Protein AF-A0A1M6Y5Q0-F1 (afdb_monomer_lite)

InterPro domains:
  IPR056086 Domain of unknown function DUF7669 [PF24706] (7-85)

Organism: NCBI:txid90970

Sequence (131 aa):
MTTKPYVWQMVKEAAEYASGTTYSQIKPHIFQKYGQVNENTINCTILSSCVNKQSRVNWPENQKPRSATSQYDFLYHIGRGQVELYDPQKHGVWEIQAHADGKLYVSKVGEAQQPVPPSGEDVGAPDCPQQ

pLDDT: mean 77.75, std 16.27, range [35.72, 90.56]

Radius of gyration: 14.99 Å; chains: 1; bounding box: 38×29×41 Å

Secondary structure (DSSP, 8-state):
--PPPPHHHHHHHHHHHSSSEEHHHHHHHHHHHH----HHHHHHHHHHHBTT-GGGGGSGGGSS-EES-STT--EEEEETTEEEE--HHHH--EEEEE-TTS-EEEEETTS--------S-----------

Structure (mmCIF, N/CA/C/O backbone):
data_AF-A0A1M6Y5Q0-F1
#
_entry.id   AF-A0A1M6Y5Q0-F1
#
loop_
_atom_site.group_PDB
_atom_site.id
_atom_site.type_symbol
_atom_site.label_atom_id
_atom_site.label_alt_id
_atom_site.label_comp_id
_atom_site.label_asym_id
_atom_site.label_entity_id
_atom_site.label_seq_id
_atom_site.pdbx_PDB_ins_code
_atom_site.Cartn_x
_atom_site.Cartn_y
_atom_site.Cartn_z
_atom_site.occupancy
_atom_site.B_iso_or_equiv
_atom_site.auth_seq_id
_atom_site.auth_comp_id
_atom_site.auth_asym_id
_atom_site.auth_atom_id
_atom_site.pdbx_PDB_model_num
ATOM 1 N N . MET A 1 1 ? -18.666 -15.735 18.937 1.00 37.72 1 MET A N 1
ATOM 2 C CA . MET A 1 1 ? -17.235 -15.530 19.237 1.00 37.72 1 MET A CA 1
ATOM 3 C C . MET A 1 1 ? -16.694 -14.584 18.184 1.00 37.72 1 MET A C 1
ATOM 5 O O . MET A 1 1 ? -16.605 -14.987 17.035 1.00 37.72 1 MET A O 1
ATOM 9 N N . THR A 1 2 ? -16.455 -13.318 18.518 1.00 52.12 2 THR A N 1
ATOM 10 C CA . THR A 1 2 ? -15.941 -12.347 17.543 1.00 52.12 2 THR A CA 1
ATOM 11 C C . THR A 1 2 ? -14.432 -12.536 17.469 1.00 52.12 2 THR A C 1
ATOM 13 O O . THR A 1 2 ? -13.686 -11.970 18.263 1.00 52.12 2 THR A O 1
ATOM 16 N N . THR A 1 3 ? -13.981 -13.433 16.596 1.00 72.94 3 THR A N 1
ATOM 17 C CA . THR A 1 3 ? -12.561 -13.584 16.273 1.00 72.94 3 THR A CA 1
ATOM 18 C C . THR A 1 3 ? -12.034 -12.226 15.822 1.00 72.94 3 THR A C 1
ATOM 20 O O . THR A 1 3 ? -12.603 -11.607 14.924 1.00 72.94 3 THR A O 1
ATOM 23 N N . LYS A 1 4 ? -10.982 -11.728 16.482 1.00 72.94 4 LYS A N 1
ATOM 24 C CA . LYS A 1 4 ? -10.351 -10.458 16.111 1.00 72.94 4 LYS A CA 1
ATOM 25 C C . LYS A 1 4 ? -9.840 -10.601 14.667 1.00 72.94 4 LYS A C 1
ATOM 27 O O . LYS A 1 4 ? -9.029 -11.499 14.435 1.00 72.94 4 LYS A O 1
ATOM 32 N N . PRO A 1 5 ? -10.325 -9.793 13.707 1.00 83.69 5 PRO A N 1
ATOM 33 C CA . PRO A 1 5 ? -9.892 -9.913 12.321 1.00 83.69 5 PRO A CA 1
ATOM 34 C C . PRO A 1 5 ? -8.406 -9.558 12.195 1.00 83.69 5 PRO A C 1
ATOM 36 O O . PRO A 1 5 ? -7.820 -8.934 13.083 1.00 83.69 5 PRO A O 1
ATOM 39 N N . TYR A 1 6 ? -7.775 -9.961 11.097 1.00 88.81 6 TYR A N 1
ATOM 40 C CA . TYR A 1 6 ? -6.381 -9.611 10.839 1.00 88.81 6 TYR A CA 1
ATOM 41 C C . TYR A 1 6 ? -6.229 -8.099 10.626 1.00 88.81 6 TYR A C 1
ATOM 43 O O . TYR A 1 6 ? -7.143 -7.433 10.142 1.00 88.81 6 TYR A O 1
ATOM 51 N N . VAL A 1 7 ? -5.048 -7.549 10.932 1.00 88.12 7 VAL A N 1
ATOM 52 C CA . VAL A 1 7 ? -4.795 -6.098 10.823 1.00 88.12 7 VAL A CA 1
ATOM 53 C C . VAL A 1 7 ? -5.067 -5.576 9.409 1.00 88.12 7 VAL A C 1
ATOM 55 O O . VAL A 1 7 ? -5.664 -4.515 9.262 1.00 88.12 7 VAL A O 1
ATOM 58 N N . TRP A 1 8 ? -4.732 -6.342 8.366 1.00 88.19 8 TRP A N 1
ATOM 59 C CA . TRP A 1 8 ? -5.031 -5.966 6.979 1.00 88.19 8 TRP A CA 1
ATOM 60 C C . TRP A 1 8 ? -6.532 -5.831 6.701 1.00 88.19 8 TRP A C 1
ATOM 62 O O . TRP A 1 8 ? -6.924 -4.938 5.959 1.00 88.19 8 TRP A O 1
ATOM 72 N N . GLN A 1 9 ? -7.381 -6.644 7.339 1.00 90.31 9 GLN A N 1
ATOM 73 C CA . GLN A 1 9 ? -8.837 -6.534 7.207 1.00 90.31 9 GLN A CA 1
ATOM 74 C C . GLN A 1 9 ? -9.347 -5.270 7.894 1.00 90.31 9 GLN A C 1
ATOM 76 O O . GLN A 1 9 ? -10.182 -4.568 7.336 1.00 90.31 9 GLN A O 1
ATOM 81 N N . MET A 1 10 ? -8.805 -4.950 9.075 1.00 90.19 10 MET A N 1
ATOM 82 C CA . MET A 1 10 ? -9.145 -3.718 9.794 1.00 90.19 10 MET A CA 1
ATOM 83 C C . MET A 1 10 ? -8.768 -2.476 8.978 1.00 90.19 10 MET A C 1
ATOM 85 O O . MET A 1 10 ? -9.545 -1.530 8.897 1.00 90.19 10 MET A O 1
ATOM 89 N N . VAL A 1 11 ? -7.582 -2.488 8.359 1.00 89.12 11 VAL A N 1
ATOM 90 C CA . VAL A 1 11 ? -7.099 -1.396 7.501 1.00 89.12 11 VAL A CA 1
ATOM 91 C C . VAL A 1 11 ? -7.940 -1.278 6.235 1.00 89.12 11 VAL A C 1
ATOM 93 O O . VAL A 1 11 ? -8.317 -0.167 5.872 1.00 89.12 11 VAL A O 1
ATOM 96 N N . LYS A 1 12 ? -8.260 -2.402 5.585 1.00 89.31 12 LYS A N 1
ATOM 97 C CA . LYS A 1 12 ? -9.116 -2.426 4.397 1.00 89.31 12 LYS A CA 1
ATOM 98 C C . LYS A 1 12 ? -10.482 -1.820 4.690 1.00 89.31 12 LYS A C 1
ATOM 100 O O . LYS A 1 12 ? -10.898 -0.908 3.99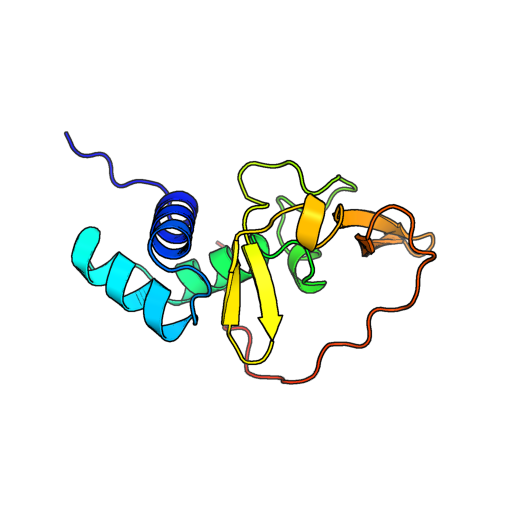2 1.00 89.31 12 LYS A O 1
ATOM 105 N N . GLU A 1 13 ? -11.128 -2.268 5.758 1.00 89.12 13 GLU A N 1
ATOM 106 C CA . GLU A 1 13 ? -12.442 -1.765 6.146 1.00 89.12 13 GLU A CA 1
ATOM 107 C C . GLU A 1 13 ? -12.410 -0.263 6.477 1.00 89.12 13 GLU A C 1
ATOM 109 O O . GLU A 1 13 ? -13.267 0.495 6.028 1.00 89.12 13 GLU A O 1
ATOM 114 N N . ALA A 1 14 ? -11.392 0.192 7.214 1.00 88.38 14 ALA A N 1
ATOM 115 C CA . ALA A 1 14 ? -11.228 1.609 7.530 1.00 88.38 14 ALA A CA 1
ATOM 116 C C . ALA A 1 14 ? -11.020 2.468 6.269 1.00 88.38 14 ALA A C 1
ATOM 118 O O . ALA A 1 14 ? -11.555 3.572 6.184 1.00 88.38 14 ALA A O 1
ATOM 119 N N . ALA A 1 15 ? -10.269 1.960 5.288 1.00 86.38 15 ALA A N 1
ATOM 120 C CA . ALA A 1 15 ? -10.058 2.626 4.004 1.00 86.38 15 ALA A CA 1
ATOM 121 C C . ALA A 1 15 ? -11.306 2.593 3.104 1.00 86.38 15 ALA A C 1
ATOM 123 O O . ALA A 1 15 ? -11.524 3.519 2.330 1.00 86.38 15 ALA A O 1
ATOM 124 N N . GLU A 1 16 ? -12.138 1.553 3.208 1.00 86.62 16 GLU A N 1
ATOM 125 C CA . GLU A 1 16 ? -13.430 1.470 2.518 1.00 86.62 16 GLU A CA 1
ATOM 126 C C . GLU A 1 16 ? -14.454 2.449 3.096 1.00 86.62 16 GLU A C 1
ATOM 128 O O . GLU A 1 16 ? -15.240 3.039 2.356 1.00 86.62 16 GLU A O 1
ATOM 133 N N . TYR A 1 17 ? -14.417 2.665 4.412 1.00 82.75 17 TYR A N 1
ATOM 134 C CA . TYR A 1 17 ? -15.311 3.595 5.096 1.00 82.75 17 TYR A CA 1
ATOM 135 C C . TYR A 1 17 ? -15.004 5.070 4.785 1.00 82.75 17 TYR A C 1
ATOM 137 O O . TYR A 1 17 ? -15.907 5.908 4.802 1.00 82.75 17 TYR A O 1
ATOM 145 N N . ALA A 1 18 ? -13.746 5.404 4.491 1.00 70.75 18 ALA A N 1
ATOM 146 C CA . ALA A 1 18 ? -13.317 6.764 4.187 1.00 70.75 18 ALA A CA 1
ATOM 147 C C . ALA A 1 18 ? -12.684 6.842 2.784 1.00 70.75 18 ALA A C 1
ATOM 149 O O . ALA A 1 18 ? -11.527 6.493 2.557 1.00 70.75 18 ALA A O 1
ATOM 150 N N . SER A 1 19 ? -13.438 7.350 1.809 1.00 61.78 19 SER A N 1
ATOM 151 C CA . SER A 1 19 ? -12.924 7.600 0.458 1.00 61.78 19 SER A CA 1
ATOM 152 C C . SER A 1 19 ? -11.794 8.644 0.495 1.00 61.78 19 SER A C 1
ATOM 154 O O . SER A 1 19 ? -12.064 9.837 0.626 1.00 61.78 19 SER A O 1
ATOM 156 N N . GLY A 1 20 ? -10.536 8.200 0.398 1.00 63.50 20 GLY A N 1
ATOM 157 C CA . GLY A 1 20 ? -9.350 9.052 0.546 1.00 63.50 20 GLY A CA 1
ATOM 158 C C . GLY A 1 20 ? -9.012 9.288 2.017 1.00 63.50 20 GLY A C 1
ATOM 159 O O . GLY A 1 20 ? -9.401 10.292 2.609 1.00 63.50 20 GLY A O 1
ATOM 160 N N . THR A 1 21 ? -8.290 8.341 2.615 1.00 69.38 21 THR A N 1
ATOM 161 C CA . THR A 1 21 ? -8.000 8.339 4.048 1.00 69.38 21 THR A CA 1
ATOM 162 C C . THR A 1 21 ? -6.546 8.709 4.327 1.00 69.38 21 THR A C 1
ATOM 164 O O . THR A 1 21 ? -5.607 8.182 3.729 1.00 69.38 21 THR A O 1
ATOM 167 N N . THR A 1 22 ? -6.331 9.584 5.302 1.00 77.44 22 THR A N 1
ATOM 168 C CA . THR A 1 22 ? -4.997 9.838 5.863 1.00 77.44 22 THR A CA 1
ATOM 169 C C . THR A 1 22 ? -4.662 8.776 6.911 1.00 77.44 22 THR A C 1
ATOM 171 O O . THR A 1 22 ? -5.548 8.270 7.596 1.00 77.44 22 THR A O 1
ATOM 174 N N . TYR A 1 23 ? -3.384 8.473 7.139 1.00 78.38 23 TYR A N 1
ATOM 175 C CA . TYR A 1 23 ? -2.972 7.531 8.198 1.00 78.38 23 TYR A CA 1
ATOM 176 C C . TYR A 1 23 ? -3.588 7.903 9.563 1.00 78.38 23 TYR A C 1
ATOM 178 O O . TYR A 1 23 ? -4.008 7.040 10.334 1.00 78.38 23 TYR A O 1
ATOM 186 N N . SER A 1 24 ? -3.720 9.208 9.815 1.00 76.12 24 SER A N 1
ATOM 187 C CA . SER A 1 24 ? -4.338 9.800 11.004 1.00 76.12 24 SER A CA 1
ATOM 188 C C . SER A 1 24 ? -5.845 9.548 11.147 1.00 76.12 24 SER A C 1
ATOM 190 O O . SER A 1 24 ? -6.377 9.765 12.227 1.00 76.12 24 SER A O 1
ATOM 192 N N . GLN A 1 25 ? -6.536 9.097 10.097 1.00 83.38 25 GLN A N 1
ATOM 193 C CA . GLN A 1 25 ? -7.959 8.732 10.117 1.00 83.38 25 GLN A CA 1
ATOM 194 C C . GLN A 1 25 ? -8.164 7.210 10.209 1.00 83.38 25 GLN A C 1
ATOM 196 O O . GLN A 1 25 ? -9.077 6.765 10.903 1.00 83.38 25 GLN A O 1
ATOM 201 N N . ILE A 1 26 ? -7.283 6.406 9.595 1.00 84.31 26 ILE A N 1
ATOM 202 C CA . ILE A 1 26 ? -7.341 4.932 9.674 1.00 84.31 26 ILE A CA 1
ATOM 203 C C . ILE A 1 26 ? -7.168 4.464 11.124 1.00 84.31 26 ILE A C 1
ATOM 205 O O . ILE A 1 26 ? -7.971 3.687 11.639 1.00 84.31 26 ILE A O 1
ATOM 209 N N . LYS A 1 27 ? -6.128 4.960 11.805 1.00 85.38 27 LYS A N 1
ATOM 210 C CA . LYS A 1 27 ? -5.787 4.562 13.180 1.00 85.38 27 LYS A CA 1
ATOM 211 C C . LYS A 1 27 ? -6.943 4.736 14.181 1.00 85.38 27 LYS A C 1
ATOM 213 O O . LYS A 1 27 ? -7.301 3.744 14.817 1.00 85.38 27 LYS A O 1
ATOM 218 N N . PRO A 1 28 ? -7.558 5.929 14.335 1.00 87.00 28 PRO A N 1
ATOM 219 C CA . PRO A 1 28 ? -8.645 6.108 15.294 1.00 87.00 28 PRO A CA 1
ATOM 220 C C . PRO A 1 28 ? -9.875 5.266 14.947 1.00 87.00 28 PRO A C 1
ATOM 222 O O . PRO A 1 28 ? -10.513 4.751 15.861 1.00 87.00 28 PRO A O 1
ATOM 225 N N . HIS A 1 29 ? -10.177 5.054 13.659 1.00 87.25 29 HIS A N 1
ATOM 226 C CA . HIS A 1 29 ? -11.289 4.193 13.250 1.00 87.25 29 HIS A CA 1
ATOM 227 C C . HIS A 1 29 ? -11.079 2.741 13.707 1.00 87.25 29 HIS A C 1
ATOM 229 O O . HIS A 1 29 ? -11.966 2.133 14.311 1.00 87.25 29 HIS A O 1
ATOM 235 N N . ILE A 1 30 ? -9.868 2.208 13.504 1.00 87.25 30 ILE A N 1
ATOM 236 C CA . ILE A 1 30 ? -9.494 0.873 13.984 1.00 87.25 30 ILE A CA 1
ATOM 237 C C . ILE A 1 30 ? -9.556 0.816 15.513 1.00 87.25 30 ILE A C 1
ATOM 239 O O . ILE A 1 30 ? -10.096 -0.142 16.061 1.00 87.25 30 ILE A O 1
ATOM 243 N N . PHE A 1 31 ? -9.057 1.838 16.212 1.00 88.38 31 PHE A N 1
ATOM 244 C CA . PHE A 1 31 ? -9.040 1.856 17.678 1.00 88.38 31 PHE A CA 1
ATOM 245 C C . PHE A 1 31 ? -10.433 1.919 18.292 1.00 88.38 31 PHE A C 1
ATOM 247 O O . PHE A 1 31 ? -10.701 1.230 19.274 1.00 88.38 31 PHE A O 1
ATOM 254 N N . GLN A 1 32 ? -11.333 2.691 17.688 1.00 87.44 32 GLN A N 1
ATOM 255 C CA . GLN A 1 32 ? -12.714 2.800 18.135 1.00 87.44 32 GLN A CA 1
ATOM 256 C C . GLN A 1 32 ? -13.483 1.485 17.946 1.00 87.44 32 GLN A C 1
ATOM 258 O O . GLN A 1 32 ? -14.311 1.139 18.787 1.00 87.44 32 GLN A O 1
ATOM 263 N N . LYS A 1 33 ? -13.213 0.745 16.863 1.00 87.62 33 LYS A N 1
ATOM 264 C CA . LYS A 1 33 ? -13.952 -0.480 16.524 1.00 87.62 33 LYS A CA 1
ATOM 265 C C . LYS A 1 33 ? -13.354 -1.756 17.125 1.00 87.62 33 LYS A C 1
ATOM 267 O O . LYS A 1 33 ? -14.092 -2.627 17.579 1.00 87.62 33 LYS A O 1
ATOM 272 N N . TYR A 1 34 ? -12.028 -1.876 17.121 1.00 85.50 34 TYR A N 1
ATOM 273 C CA . TYR A 1 34 ? -11.291 -3.101 17.460 1.00 85.50 34 TYR A CA 1
ATOM 274 C C . TYR A 1 34 ? -10.432 -2.981 18.729 1.00 85.50 34 TYR A C 1
ATOM 276 O O . TYR A 1 34 ? -9.804 -3.963 19.144 1.00 85.50 34 TYR A O 1
ATOM 284 N N . GLY A 1 35 ? -10.405 -1.800 19.354 1.00 85.69 35 GLY A N 1
ATOM 285 C CA . GLY A 1 35 ? -9.581 -1.495 20.521 1.00 85.69 35 GLY A CA 1
ATOM 286 C C . GLY A 1 35 ? -8.125 -1.191 20.163 1.00 85.69 35 GLY A C 1
ATOM 287 O O . GLY A 1 35 ? -7.772 -0.987 19.003 1.00 85.69 35 GLY A O 1
ATOM 288 N N . GLN A 1 36 ? -7.252 -1.171 21.171 1.00 83.00 36 GLN A N 1
ATOM 289 C CA . GLN A 1 36 ? -5.841 -0.846 20.973 1.00 83.00 36 GLN A CA 1
ATOM 290 C C . GLN A 1 36 ? -5.156 -1.907 20.089 1.00 83.00 36 GLN A C 1
ATOM 292 O O . GLN A 1 36 ? -5.093 -3.096 20.418 1.00 83.00 36 GLN A O 1
ATOM 297 N N . VAL A 1 37 ? -4.665 -1.469 18.931 1.00 85.81 37 VAL A N 1
ATOM 298 C CA . VAL A 1 37 ? -3.848 -2.249 17.993 1.00 85.81 37 VAL A CA 1
ATOM 299 C C . VAL A 1 37 ? -2.503 -1.539 17.872 1.00 85.81 37 VAL A C 1
ATOM 301 O O . VAL A 1 37 ? -2.421 -0.325 18.032 1.00 85.81 37 VAL A O 1
ATOM 304 N N . ASN A 1 38 ? -1.425 -2.277 17.625 1.00 87.56 38 ASN A N 1
ATOM 305 C CA . ASN A 1 38 ? -0.109 -1.667 17.494 1.00 87.56 38 ASN A CA 1
ATOM 306 C C . ASN A 1 38 ? -0.063 -0.753 16.253 1.00 87.56 38 ASN A C 1
ATOM 308 O O . ASN A 1 38 ? -0.273 -1.203 15.124 1.00 87.56 38 ASN A O 1
ATOM 312 N N . GLU A 1 39 ? 0.220 0.533 16.470 1.00 87.31 39 GLU A N 1
ATOM 313 C CA . GLU A 1 39 ? 0.291 1.539 15.408 1.00 87.31 39 GLU A CA 1
ATOM 314 C C . GLU A 1 39 ? 1.351 1.219 14.357 1.00 87.31 39 GLU A C 1
ATOM 316 O O . GLU A 1 39 ? 1.108 1.430 13.169 1.00 87.31 39 GLU A O 1
ATOM 321 N N . ASN A 1 40 ? 2.499 0.671 14.767 1.00 86.75 40 ASN A N 1
ATO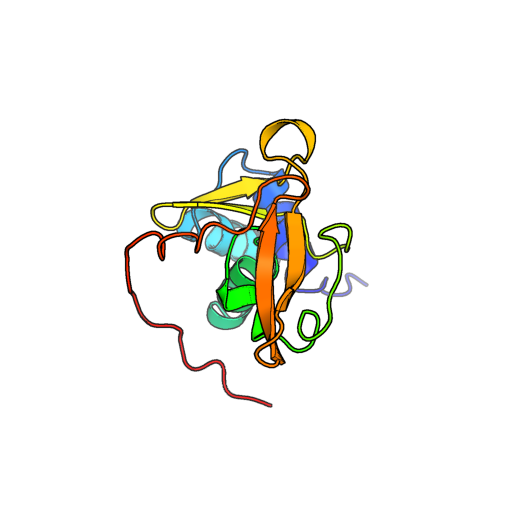M 322 C CA . ASN A 1 40 ? 3.534 0.256 13.826 1.00 86.75 40 ASN A CA 1
ATOM 323 C C . ASN A 1 40 ? 3.024 -0.871 12.939 1.00 86.75 40 ASN A C 1
ATOM 325 O O . ASN A 1 40 ? 3.266 -0.844 11.740 1.00 86.75 40 ASN A O 1
ATOM 329 N N . THR A 1 41 ? 2.252 -1.814 13.481 1.00 88.25 41 THR A N 1
ATOM 330 C CA . THR A 1 41 ? 1.651 -2.883 12.676 1.00 88.25 41 THR A CA 1
ATOM 331 C C . THR A 1 41 ? 0.651 -2.328 11.665 1.00 88.25 41 THR A C 1
ATOM 333 O O . THR A 1 41 ? 0.659 -2.758 10.513 1.00 88.25 41 THR A O 1
ATOM 336 N N . ILE A 1 42 ? -0.164 -1.340 12.049 1.00 87.81 42 ILE A N 1
ATOM 337 C CA . ILE A 1 42 ? -1.080 -0.652 11.125 1.00 87.81 42 ILE A CA 1
ATOM 338 C C . ILE A 1 42 ? -0.286 0.049 10.016 1.00 87.81 42 ILE A C 1
ATOM 340 O O . ILE A 1 42 ? -0.575 -0.157 8.841 1.00 87.81 42 ILE A O 1
ATOM 344 N N . ASN A 1 43 ? 0.750 0.814 10.364 1.00 87.81 43 ASN A N 1
ATOM 345 C CA . ASN A 1 43 ? 1.586 1.517 9.389 1.00 87.81 43 ASN A CA 1
ATOM 346 C C . ASN A 1 43 ? 2.322 0.545 8.450 1.00 87.81 43 ASN A C 1
ATOM 348 O O . ASN A 1 43 ? 2.279 0.729 7.235 1.00 87.81 43 ASN A O 1
ATOM 352 N N . CYS A 1 44 ? 2.959 -0.500 8.997 1.00 86.62 44 CYS A N 1
ATOM 353 C CA . CYS A 1 44 ? 3.645 -1.554 8.242 1.00 86.62 44 CYS A CA 1
ATOM 354 C C . CYS A 1 44 ? 2.639 -2.214 7.255 1.00 86.62 44 CYS A C 1
ATOM 356 O O . CYS A 1 44 ? 2.953 -2.369 6.075 1.00 86.62 44 CYS A O 1
ATOM 358 N N . THR A 1 45 ? 1.391 -2.463 7.684 1.00 88.69 45 THR A N 1
ATOM 359 C CA . THR A 1 45 ? 0.304 -3.012 6.841 1.00 88.69 45 THR A CA 1
ATOM 360 C C . THR A 1 45 ? -0.168 -2.046 5.751 1.00 88.69 45 THR A C 1
ATOM 362 O O . THR A 1 45 ? -0.361 -2.455 4.609 1.00 88.69 45 THR A O 1
ATOM 365 N N . ILE A 1 46 ? -0.356 -0.761 6.064 1.00 87.69 46 ILE A N 1
ATOM 366 C CA . ILE A 1 46 ? -0.737 0.251 5.066 1.00 87.69 46 ILE A CA 1
ATOM 367 C C . ILE A 1 46 ? 0.335 0.320 3.976 1.00 87.69 46 ILE A C 1
ATOM 369 O O . ILE A 1 46 ? 0.024 0.245 2.790 1.00 87.69 46 ILE A O 1
ATOM 373 N N . LEU A 1 47 ? 1.607 0.403 4.378 1.00 86.31 47 LEU A N 1
ATOM 374 C CA . LEU A 1 47 ? 2.738 0.492 3.457 1.00 86.31 47 LEU A CA 1
ATOM 375 C C . LEU A 1 47 ? 2.902 -0.764 2.593 1.00 86.31 47 LEU A C 1
ATOM 377 O O . LEU A 1 47 ? 3.212 -0.633 1.411 1.00 86.31 47 LEU A O 1
ATOM 381 N N . SER A 1 48 ? 2.700 -1.965 3.149 1.00 85.75 48 SER A N 1
ATOM 382 C CA . SER A 1 48 ? 2.764 -3.217 2.380 1.00 85.75 48 SER A CA 1
ATOM 383 C C . SER A 1 48 ? 1.610 -3.352 1.381 1.00 85.75 48 SER A C 1
ATOM 385 O O . SER A 1 48 ? 1.807 -3.906 0.292 1.00 85.75 48 SER A O 1
ATOM 387 N N . SER A 1 49 ? 0.447 -2.797 1.735 1.00 88.75 49 SER A N 1
ATOM 388 C CA . SER A 1 49 ? -0.785 -2.839 0.942 1.00 88.75 49 SER A CA 1
ATOM 389 C C . SER A 1 49 ? -0.857 -1.763 -0.152 1.00 88.75 49 SER A C 1
ATOM 391 O O . SER A 1 49 ? -1.701 -1.835 -1.044 1.00 88.75 49 SER A O 1
ATOM 393 N N . CYS A 1 50 ? 0.033 -0.761 -0.107 1.00 89.94 50 CYS A N 1
ATOM 394 C CA . CYS A 1 50 ? 0.153 0.265 -1.142 1.00 89.94 50 CYS A CA 1
ATOM 395 C C . CYS A 1 50 ? 0.824 -0.293 -2.400 1.00 89.94 50 CYS A C 1
ATOM 397 O O . CYS A 1 50 ? 2.022 -0.591 -2.399 1.00 89.94 50 CYS A O 1
ATOM 399 N N . VAL A 1 51 ? 0.081 -0.369 -3.502 1.00 90.44 51 VAL A N 1
ATOM 400 C CA . VAL A 1 51 ? 0.564 -1.007 -4.736 1.00 90.44 51 VAL A CA 1
ATOM 401 C C . VAL A 1 51 ? 1.688 -0.241 -5.432 1.00 90.44 51 VAL A C 1
ATOM 403 O O . VAL A 1 51 ? 2.504 -0.862 -6.104 1.00 90.44 51 VAL A O 1
ATOM 406 N N . ASN A 1 52 ? 1.764 1.078 -5.237 1.00 89.31 52 ASN A N 1
ATOM 407 C CA . ASN A 1 52 ? 2.709 1.984 -5.897 1.00 89.31 52 ASN A CA 1
ATOM 408 C C . ASN A 1 52 ? 3.946 2.336 -5.052 1.00 89.31 52 ASN A C 1
ATOM 410 O O . ASN A 1 52 ? 4.768 3.153 -5.467 1.00 89.31 52 ASN A O 1
ATOM 414 N N . LYS A 1 53 ? 4.098 1.764 -3.851 1.00 86.38 53 LYS A N 1
ATOM 415 C CA . LYS A 1 53 ? 5.250 2.047 -2.981 1.00 86.38 53 LYS A CA 1
ATOM 416 C C . LYS A 1 53 ? 6.363 1.042 -3.224 1.00 86.38 53 LYS A C 1
ATOM 418 O O . LYS A 1 53 ? 6.197 -0.138 -2.941 1.00 86.38 53 LYS A O 1
ATOM 423 N N . GLN A 1 54 ? 7.538 1.527 -3.624 1.00 84.81 54 GLN A N 1
ATOM 424 C CA . GLN A 1 54 ? 8.724 0.686 -3.816 1.00 84.81 54 GLN A CA 1
ATOM 425 C C . GLN A 1 54 ? 9.107 -0.099 -2.553 1.00 84.81 54 GLN A C 1
ATOM 427 O O . GLN A 1 54 ? 9.497 -1.256 -2.648 1.00 84.81 54 GLN A O 1
ATOM 432 N N . SER A 1 55 ? 8.932 0.483 -1.360 1.00 83.19 55 SER A N 1
ATOM 433 C CA . SER A 1 55 ? 9.236 -0.178 -0.081 1.00 83.19 55 SER A CA 1
ATOM 434 C C . SER A 1 55 ? 8.456 -1.474 0.145 1.00 83.19 55 SER A C 1
ATOM 436 O O . SER A 1 55 ? 8.854 -2.279 0.986 1.00 83.19 55 SER A O 1
ATOM 438 N N . ARG A 1 56 ? 7.372 -1.718 -0.606 1.00 84.19 56 ARG A N 1
ATOM 439 C CA . ARG A 1 56 ? 6.574 -2.930 -0.456 1.00 84.19 56 ARG A CA 1
ATOM 440 C C . ARG A 1 56 ? 7.364 -4.204 -0.750 1.00 84.19 56 ARG A C 1
ATOM 442 O O . ARG A 1 56 ? 7.023 -5.237 -0.189 1.00 84.19 56 ARG A O 1
ATOM 449 N N . VAL A 1 57 ? 8.408 -4.136 -1.584 1.00 85.38 57 VAL A N 1
ATOM 450 C CA . VAL A 1 57 ? 9.245 -5.295 -1.953 1.00 85.38 57 VAL A CA 1
ATOM 451 C C . VAL A 1 57 ? 10.100 -5.808 -0.793 1.00 85.38 57 VAL A C 1
ATOM 453 O O . VAL A 1 57 ? 10.591 -6.930 -0.847 1.00 85.38 57 VAL A O 1
ATOM 456 N N . ASN A 1 58 ? 10.250 -5.015 0.273 1.00 82.62 58 ASN A N 1
ATOM 457 C CA . ASN A 1 58 ? 10.982 -5.423 1.471 1.00 82.62 58 ASN A CA 1
ATOM 458 C C . ASN A 1 58 ? 10.189 -6.434 2.314 1.00 82.62 58 ASN A C 1
ATOM 460 O O . ASN A 1 58 ? 10.778 -7.154 3.117 1.00 82.62 58 ASN A O 1
ATOM 464 N N . TRP A 1 59 ? 8.868 -6.518 2.128 1.00 81.25 59 TRP A N 1
ATOM 465 C CA . TRP A 1 59 ? 8.019 -7.453 2.863 1.00 81.25 59 TRP A CA 1
ATOM 466 C C . TRP A 1 59 ? 8.103 -8.860 2.271 1.00 81.25 59 TRP A C 1
ATOM 468 O O . TRP A 1 59 ? 8.027 -8.998 1.049 1.00 81.25 59 TRP A O 1
ATOM 478 N N . PRO A 1 60 ? 8.169 -9.916 3.101 1.00 79.00 60 PRO A N 1
ATOM 479 C CA . PRO A 1 60 ? 8.344 -11.293 2.632 1.00 79.00 60 PRO A CA 1
ATOM 480 C C . PRO A 1 60 ? 7.248 -11.748 1.652 1.00 79.00 60 PRO A C 1
ATOM 482 O O . PRO A 1 60 ? 7.527 -12.486 0.711 1.00 79.00 60 PRO A O 1
ATOM 485 N N . GLU A 1 61 ? 6.018 -11.248 1.803 1.00 74.00 61 GLU A N 1
ATOM 486 C CA . GLU A 1 61 ? 4.886 -11.526 0.901 1.00 74.00 61 GLU A CA 1
ATOM 487 C C . GLU A 1 61 ? 5.077 -10.967 -0.524 1.00 74.00 61 GLU A C 1
ATOM 489 O O . GLU A 1 61 ? 4.438 -11.417 -1.476 1.00 74.00 61 GLU A O 1
ATOM 494 N N . ASN A 1 62 ? 5.968 -9.987 -0.681 1.00 78.19 62 ASN A N 1
ATOM 495 C CA . ASN A 1 62 ? 6.218 -9.237 -1.911 1.00 78.19 62 ASN A CA 1
ATOM 496 C C . ASN A 1 62 ? 7.628 -9.468 -2.469 1.00 78.19 62 ASN A C 1
ATOM 498 O O . ASN A 1 62 ? 7.992 -8.861 -3.473 1.00 78.19 62 ASN A O 1
ATOM 502 N N . GLN A 1 63 ? 8.413 -10.364 -1.864 1.00 80.25 63 GLN A N 1
ATOM 503 C CA . GLN A 1 63 ? 9.761 -10.723 -2.319 1.00 80.25 63 GLN A CA 1
ATOM 504 C C . GLN A 1 63 ? 9.754 -11.668 -3.536 1.00 80.25 63 GLN A C 1
ATOM 506 O O . GLN A 1 63 ? 10.665 -12.470 -3.735 1.00 80.25 63 GLN A O 1
ATOM 511 N N . LYS A 1 64 ? 8.706 -11.603 -4.361 1.00 83.19 64 LYS A N 1
ATOM 512 C CA . LYS A 1 64 ? 8.567 -12.378 -5.595 1.00 83.19 64 LYS A CA 1
ATOM 513 C C . LYS A 1 64 ? 7.915 -11.511 -6.668 1.00 83.19 64 LYS A C 1
ATOM 515 O O . LYS A 1 64 ? 7.011 -10.742 -6.333 1.00 83.19 64 LYS A O 1
ATOM 520 N N . PRO A 1 65 ? 8.316 -11.655 -7.942 1.00 84.56 65 PRO A N 1
ATOM 521 C CA . PRO A 1 65 ? 7.623 -11.000 -9.038 1.00 84.56 65 PRO A CA 1
ATOM 522 C C . PRO A 1 65 ? 6.152 -11.414 -9.064 1.00 84.56 65 PRO A C 1
ATOM 524 O O . PRO A 1 65 ? 5.845 -12.608 -9.075 1.00 84.56 65 PRO A O 1
ATOM 527 N N . ARG A 1 66 ? 5.248 -10.436 -9.016 1.00 86.94 66 ARG A N 1
ATOM 528 C CA . ARG A 1 66 ? 3.799 -10.667 -9.005 1.00 86.94 66 ARG A CA 1
ATOM 529 C C . ARG A 1 66 ? 3.033 -9.413 -9.402 1.00 86.94 66 ARG A C 1
ATOM 531 O O . ARG A 1 66 ? 3.425 -8.302 -9.045 1.00 86.94 66 ARG A O 1
ATOM 538 N N . SER A 1 67 ? 1.887 -9.594 -10.045 1.00 85.31 67 SER A N 1
ATOM 539 C CA . SER A 1 67 ? 0.926 -8.512 -10.266 1.00 85.31 67 SER A CA 1
ATOM 540 C C . SER A 1 67 ? 0.208 -8.139 -8.961 1.00 85.31 67 SER A C 1
ATOM 542 O O . SER A 1 67 ? 0.089 -8.956 -8.040 1.00 85.31 67 SER A O 1
ATOM 544 N N . ALA A 1 68 ? -0.254 -6.892 -8.864 1.00 84.12 68 ALA A N 1
ATOM 545 C CA . ALA A 1 68 ? -0.960 -6.351 -7.705 1.00 84.12 68 ALA A CA 1
ATOM 546 C C . ALA A 1 68 ? -2.443 -6.780 -7.683 1.00 84.12 68 ALA A C 1
ATOM 548 O O . ALA A 1 68 ? -3.346 -5.954 -7.775 1.00 84.12 68 ALA A O 1
ATOM 549 N N . THR A 1 69 ? -2.691 -8.090 -7.623 1.00 81.12 69 THR A N 1
ATOM 550 C CA . THR A 1 69 ? -4.033 -8.707 -7.610 1.00 81.12 69 THR A CA 1
ATOM 551 C C . THR A 1 69 ? -4.333 -9.479 -6.321 1.00 81.12 69 THR A C 1
ATOM 553 O O . THR A 1 69 ? -5.350 -10.161 -6.216 1.00 81.12 69 THR A O 1
ATOM 556 N N . SER A 1 70 ? -3.438 -9.408 -5.338 1.00 84.31 70 SER A N 1
ATOM 557 C CA . SER A 1 70 ? -3.574 -10.073 -4.047 1.00 84.31 70 SER A CA 1
ATOM 558 C C . SER A 1 70 ? -4.580 -9.357 -3.147 1.00 84.31 70 SER A C 1
ATOM 560 O O . SER A 1 70 ? -4.856 -8.170 -3.295 1.00 84.31 70 SER A O 1
ATOM 562 N N . GLN A 1 71 ? -5.062 -10.065 -2.127 1.00 82.38 71 GLN A N 1
ATOM 563 C CA . GLN A 1 71 ? -5.938 -9.519 -1.086 1.00 82.38 71 GLN A CA 1
ATOM 564 C C . GLN A 1 71 ? -5.325 -8.347 -0.303 1.00 82.38 71 GLN A C 1
ATOM 566 O O . GLN A 1 71 ? -6.060 -7.607 0.345 1.00 82.38 71 GLN A O 1
ATOM 571 N N . TYR A 1 72 ? -4.000 -8.193 -0.357 1.00 84.12 72 TYR A N 1
ATOM 572 C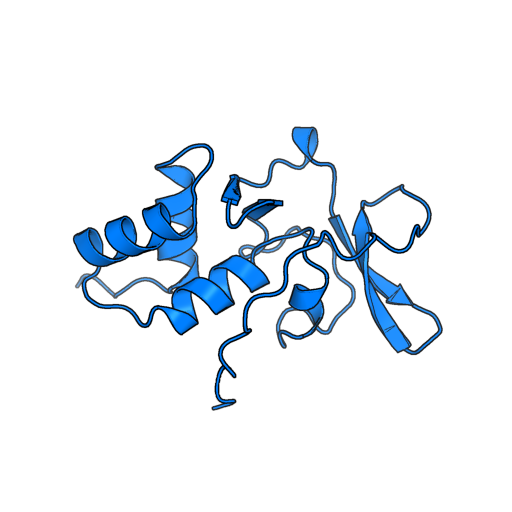 CA . TYR A 1 72 ? -3.266 -7.085 0.251 1.00 84.12 72 TYR A CA 1
ATOM 573 C C . TYR A 1 72 ? -3.144 -5.872 -0.682 1.00 84.12 72 TYR A C 1
ATOM 575 O O . TYR A 1 72 ? -2.782 -4.798 -0.235 1.00 84.12 72 TYR A O 1
ATOM 583 N N . ASP A 1 73 ? -3.465 -5.998 -1.970 1.00 87.69 73 ASP A N 1
ATOM 584 C CA . ASP A 1 73 ? -3.259 -4.950 -2.975 1.00 87.69 73 ASP A CA 1
ATOM 585 C C . ASP A 1 73 ? -4.492 -4.047 -3.109 1.00 87.69 73 ASP A C 1
ATOM 587 O O . ASP A 1 73 ? -5.107 -3.966 -4.167 1.00 87.69 73 ASP A O 1
ATOM 591 N N . PHE A 1 74 ? -4.899 -3.399 -2.019 1.00 89.25 74 PHE A N 1
ATOM 592 C CA . PHE A 1 74 ? -6.136 -2.607 -1.977 1.00 89.25 74 PHE A CA 1
ATOM 593 C C . PHE A 1 74 ? -5.913 -1.112 -1.722 1.00 89.25 74 PHE A C 1
ATOM 595 O O . PHE A 1 74 ? -6.883 -0.358 -1.743 1.00 89.25 74 PHE A O 1
ATOM 602 N N . LEU A 1 75 ? -4.670 -0.661 -1.504 1.00 90.19 75 LEU A N 1
ATOM 603 C CA . LEU A 1 75 ? -4.353 0.753 -1.283 1.00 90.19 75 LEU A CA 1
ATOM 604 C C . LEU A 1 75 ? -3.491 1.339 -2.398 1.00 90.19 75 LEU A C 1
ATOM 606 O O . LEU A 1 75 ? -2.605 0.690 -2.956 1.00 90.19 75 LEU A O 1
ATOM 610 N N . TYR A 1 76 ? -3.713 2.617 -2.662 1.00 90.06 76 TYR A N 1
ATOM 611 C CA . TYR A 1 76 ? -2.909 3.452 -3.534 1.00 90.06 76 TYR A CA 1
ATOM 612 C C . TYR A 1 76 ? -2.426 4.675 -2.752 1.00 90.06 76 TYR A C 1
ATOM 614 O O . TYR A 1 76 ? -3.216 5.394 -2.144 1.00 90.06 76 TYR A O 1
ATOM 622 N N . HIS A 1 77 ? -1.116 4.908 -2.730 1.00 89.50 77 HIS A N 1
ATOM 623 C CA . HIS A 1 77 ? -0.533 6.037 -2.014 1.00 89.50 77 HIS A CA 1
ATOM 624 C C . HIS A 1 77 ? -0.571 7.296 -2.880 1.00 89.50 77 HIS A C 1
ATOM 626 O O . HIS A 1 77 ? 0.110 7.361 -3.904 1.00 89.50 77 HIS A O 1
ATOM 632 N N . ILE A 1 78 ? -1.298 8.320 -2.434 1.00 87.25 78 ILE A N 1
ATOM 633 C CA . ILE A 1 78 ? -1.460 9.583 -3.174 1.00 87.25 78 ILE A CA 1
ATOM 634 C C . ILE A 1 78 ? -0.431 10.656 -2.779 1.00 87.25 78 ILE A C 1
ATOM 636 O O . ILE A 1 78 ? -0.284 11.648 -3.485 1.00 87.25 78 ILE A O 1
ATOM 640 N N . GLY A 1 79 ? 0.320 10.451 -1.689 1.00 82.19 79 GLY A N 1
ATOM 641 C CA . GLY A 1 79 ? 1.305 11.416 -1.175 1.00 82.19 79 GLY A CA 1
ATOM 642 C C . GLY A 1 79 ? 0.929 11.985 0.193 1.00 82.19 79 GLY A C 1
ATOM 643 O O . GLY A 1 79 ? -0.192 11.800 0.655 1.00 82.19 79 GLY A O 1
ATOM 644 N N . ARG A 1 80 ? 1.875 12.663 0.864 1.00 82.38 80 ARG A N 1
ATOM 645 C CA . ARG A 1 80 ? 1.657 13.383 2.142 1.00 82.38 80 ARG A CA 1
ATOM 646 C C . ARG A 1 80 ? 0.974 12.558 3.251 1.00 82.38 80 ARG A C 1
ATOM 648 O O . ARG A 1 80 ? 0.159 13.075 4.010 1.00 82.38 80 ARG A O 1
ATOM 655 N N . GLY A 1 81 ? 1.272 11.258 3.331 1.00 79.31 81 GLY A N 1
ATOM 656 C CA . GLY A 1 81 ? 0.660 10.355 4.318 1.00 79.31 81 GLY A CA 1
ATOM 657 C C . GLY A 1 81 ? -0.816 10.030 4.052 1.00 79.31 81 GLY A C 1
ATOM 658 O O . GLY A 1 81 ? -1.528 9.589 4.958 1.00 79.31 81 GLY A O 1
ATOM 659 N N . GLN A 1 82 ? -1.282 10.258 2.825 1.00 85.38 82 GLN A N 1
ATOM 660 C CA . GLN A 1 82 ? -2.629 9.936 2.380 1.00 85.38 82 GLN A CA 1
ATOM 661 C C . GLN A 1 82 ? -2.620 8.719 1.452 1.00 85.38 82 GLN A C 1
ATOM 663 O O . GLN A 1 82 ? -1.704 8.517 0.643 1.00 85.38 82 GLN A O 1
ATOM 668 N N . VAL A 1 83 ? -3.670 7.913 1.574 1.00 88.06 83 VAL A N 1
ATOM 669 C CA . VAL A 1 83 ? -3.927 6.725 0.760 1.00 88.06 83 VAL A CA 1
ATOM 670 C C . VAL A 1 83 ? -5.383 6.702 0.321 1.00 88.06 83 VAL A C 1
ATOM 672 O O . VAL A 1 83 ? -6.272 7.205 1.004 1.00 88.06 83 VAL A O 1
ATOM 675 N N . GLU A 1 84 ? -5.643 6.091 -0.820 1.00 89.31 84 GLU A N 1
ATOM 676 C CA . GLU A 1 84 ? -6.994 5.814 -1.293 1.00 89.31 84 GLU A CA 1
ATOM 677 C C . GLU A 1 84 ? -7.138 4.350 -1.692 1.00 89.31 84 GLU A C 1
ATOM 679 O O . GLU A 1 84 ? -6.151 3.616 -1.770 1.00 89.31 84 GLU A O 1
ATOM 684 N N . LEU A 1 85 ? -8.375 3.914 -1.922 1.00 89.75 85 LEU A N 1
ATOM 685 C CA . LEU A 1 85 ? -8.624 2.570 -2.421 1.00 89.75 85 LEU A CA 1
ATOM 686 C C . LEU A 1 85 ? -8.028 2.416 -3.814 1.00 89.75 85 LEU A C 1
ATOM 688 O O . LEU A 1 85 ? -8.221 3.251 -4.700 1.00 89.75 85 LEU A O 1
ATOM 692 N N . TYR A 1 86 ? -7.311 1.320 -4.003 1.00 89.50 86 TYR A N 1
ATOM 693 C CA . TYR A 1 86 ? -6.727 0.999 -5.284 1.00 89.50 86 TYR A CA 1
ATOM 694 C C . TYR A 1 86 ? -7.806 0.566 -6.277 1.00 89.50 86 TYR A C 1
ATOM 696 O O . TYR A 1 86 ? -8.363 -0.524 -6.189 1.00 89.50 86 TYR A O 1
ATOM 704 N N . ASP A 1 87 ? -8.062 1.431 -7.251 1.00 87.69 87 ASP A N 1
ATOM 705 C CA . ASP A 1 87 ? -8.816 1.107 -8.456 1.00 87.69 87 ASP A CA 1
ATOM 706 C C . ASP A 1 87 ? -7.867 0.945 -9.665 1.00 87.69 87 ASP A C 1
ATOM 708 O O . ASP A 1 87 ? -7.250 1.931 -10.084 1.00 87.69 87 ASP A O 1
ATOM 712 N N . PRO A 1 88 ? -7.740 -0.259 -10.256 1.00 87.31 88 PRO A N 1
ATOM 713 C CA . PRO A 1 88 ? -6.936 -0.486 -11.455 1.00 87.31 88 PRO A CA 1
ATOM 714 C C . PRO A 1 88 ? -7.393 0.309 -12.686 1.00 87.31 88 PRO A C 1
ATOM 716 O O . PRO A 1 88 ? -6.570 0.579 -13.555 1.00 87.31 88 PRO A O 1
ATOM 719 N N . GLN A 1 89 ? -8.670 0.695 -12.789 1.00 86.56 89 GLN A N 1
ATOM 720 C CA . GLN A 1 89 ? -9.165 1.503 -13.911 1.00 86.56 89 GLN A CA 1
ATOM 721 C C . GLN A 1 89 ? -8.710 2.961 -13.787 1.00 86.56 89 GLN A C 1
ATOM 723 O O . GLN A 1 89 ? -8.343 3.582 -14.783 1.00 86.56 89 GLN A O 1
ATOM 728 N N . LYS A 1 90 ? -8.680 3.493 -12.558 1.00 87.94 90 LYS A N 1
ATOM 729 C CA . LYS A 1 90 ? -8.238 4.864 -12.261 1.00 87.94 90 LYS A CA 1
ATOM 730 C C . LYS A 1 90 ? -6.713 4.988 -12.171 1.00 87.94 90 LYS A C 1
ATOM 732 O O . LYS A 1 90 ? -6.131 5.920 -12.717 1.00 87.94 90 LYS A O 1
ATOM 737 N N . HIS A 1 91 ? -6.058 4.064 -11.471 1.00 87.19 91 HIS A N 1
ATOM 738 C CA . HIS A 1 91 ? -4.628 4.138 -11.137 1.00 87.19 91 HIS A CA 1
ATOM 739 C C . HIS A 1 91 ? -3.739 3.293 -12.058 1.00 87.19 91 HIS A C 1
ATOM 741 O O . HIS A 1 91 ? -2.513 3.405 -12.005 1.00 87.19 91 HIS A O 1
ATOM 747 N N . GLY A 1 92 ? -4.348 2.458 -12.903 1.00 88.12 92 GLY A N 1
ATOM 748 C CA . GLY A 1 92 ? -3.693 1.445 -13.726 1.00 88.12 92 GLY A CA 1
ATOM 749 C C . GLY A 1 92 ? -3.225 0.226 -12.939 1.00 88.12 92 GLY A C 1
ATOM 750 O O . GLY A 1 92 ? -3.230 0.212 -11.708 1.00 88.12 92 GLY A O 1
ATOM 751 N N . VAL A 1 93 ? -2.824 -0.819 -13.660 1.00 89.44 93 VAL A N 1
ATOM 752 C CA . VAL A 1 93 ? -2.384 -2.089 -13.069 1.00 89.44 93 VAL A CA 1
ATOM 753 C C . VAL A 1 93 ? -0.938 -1.966 -12.594 1.00 89.44 93 VAL A C 1
ATOM 755 O O . VAL A 1 93 ? -0.086 -1.528 -13.358 1.00 89.44 93 VAL A O 1
ATOM 758 N N . TRP A 1 94 ? -0.654 -2.351 -11.352 1.00 90.56 94 TRP A N 1
ATOM 759 C CA . TRP A 1 94 ? 0.700 -2.346 -10.789 1.00 90.56 94 TRP A CA 1
ATOM 760 C C . TRP A 1 94 ? 1.249 -3.764 -10.655 1.00 90.56 94 TRP A C 1
ATOM 762 O O . TRP A 1 94 ? 0.500 -4.720 -10.458 1.00 90.56 94 TRP A O 1
ATOM 772 N N . GLU A 1 95 ? 2.564 -3.912 -10.730 1.00 89.56 95 GLU A N 1
ATOM 773 C CA . GLU A 1 95 ? 3.252 -5.181 -10.540 1.00 89.56 95 GLU A CA 1
ATOM 774 C C . GLU A 1 95 ? 4.645 -5.002 -9.940 1.00 89.56 95 GLU A C 1
ATOM 776 O O . GLU A 1 95 ? 5.275 -3.947 -10.030 1.00 89.56 95 GLU A O 1
ATOM 781 N N . ILE A 1 96 ? 5.114 -6.064 -9.297 1.00 88.88 96 ILE A N 1
ATOM 782 C CA . ILE A 1 96 ? 6.485 -6.211 -8.837 1.00 88.88 96 ILE A CA 1
ATOM 783 C C . ILE A 1 96 ? 7.211 -7.029 -9.901 1.00 88.88 96 ILE A C 1
ATOM 785 O O . ILE A 1 96 ? 6.845 -8.179 -10.143 1.00 88.88 96 ILE A O 1
ATOM 789 N N . GLN A 1 97 ? 8.236 -6.453 -10.518 1.00 88.00 97 GLN A N 1
ATOM 790 C CA . GLN A 1 97 ? 9.088 -7.125 -11.494 1.00 88.00 97 GLN A CA 1
ATOM 791 C C . GLN A 1 97 ? 10.476 -7.374 -10.905 1.00 88.00 97 GLN A C 1
ATOM 793 O O . GLN A 1 97 ? 10.991 -6.557 -10.140 1.00 88.00 97 GLN A O 1
ATOM 798 N N . ALA A 1 98 ? 11.100 -8.487 -11.288 1.00 86.50 98 ALA A N 1
ATOM 799 C CA . ALA A 1 98 ? 12.531 -8.673 -11.078 1.00 86.50 98 ALA A CA 1
ATOM 800 C C . ALA A 1 98 ? 13.300 -7.943 -12.178 1.00 86.50 98 ALA A C 1
ATOM 802 O O . ALA A 1 98 ? 13.046 -8.147 -13.364 1.00 86.50 98 ALA A O 1
ATOM 803 N N . HIS A 1 99 ? 14.247 -7.108 -11.775 1.00 83.06 99 HIS A N 1
ATOM 804 C CA . HIS A 1 99 ? 15.186 -6.466 -12.677 1.00 83.06 99 HIS A CA 1
ATOM 805 C C . HIS A 1 99 ? 16.433 -7.345 -12.839 1.00 83.06 99 HIS A C 1
ATOM 807 O O . HIS A 1 99 ? 16.745 -8.197 -12.004 1.00 83.06 99 HIS A O 1
ATOM 813 N N . ALA A 1 100 ? 17.171 -7.133 -13.929 1.00 79.38 100 ALA A N 1
ATOM 814 C CA . ALA A 1 100 ? 18.391 -7.867 -14.265 1.00 79.38 100 ALA A CA 1
ATOM 815 C C . ALA A 1 100 ? 19.508 -7.781 -13.202 1.00 79.38 100 ALA A C 1
ATOM 817 O O . ALA A 1 100 ? 20.438 -8.580 -13.235 1.00 79.38 100 ALA A O 1
ATOM 818 N N . ASP A 1 101 ? 19.426 -6.837 -12.259 1.00 80.69 101 ASP A N 1
ATOM 819 C CA . ASP A 1 101 ? 20.374 -6.685 -11.148 1.00 80.69 101 ASP A CA 1
ATOM 820 C C . ASP A 1 101 ? 20.001 -7.553 -9.929 1.00 80.69 101 ASP A C 1
ATOM 822 O O . ASP A 1 101 ? 20.652 -7.477 -8.888 1.00 80.69 101 ASP A O 1
ATOM 826 N N . GLY A 1 102 ? 18.947 -8.370 -10.046 1.00 80.56 102 GLY A N 1
ATOM 827 C CA . GLY A 1 102 ? 18.428 -9.218 -8.977 1.00 80.56 102 GLY A CA 1
ATOM 828 C C . GLY A 1 102 ? 17.534 -8.485 -7.975 1.00 80.56 102 GLY A C 1
ATOM 829 O O . GLY A 1 102 ? 17.065 -9.109 -7.024 1.00 80.56 102 GLY A O 1
ATOM 830 N N . LYS A 1 103 ? 17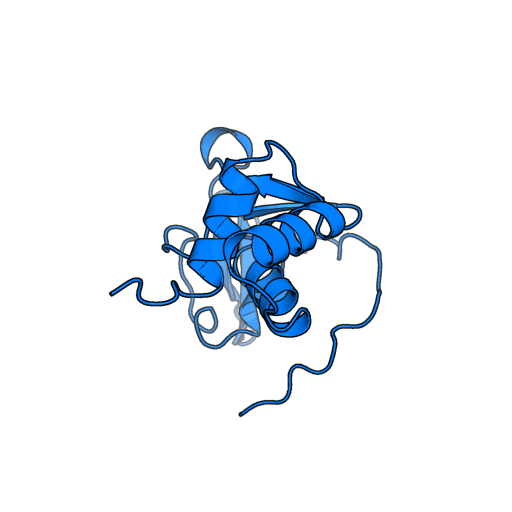.271 -7.185 -8.164 1.00 85.38 103 LYS A N 1
ATOM 831 C CA . LYS A 1 103 ? 16.371 -6.418 -7.296 1.00 85.38 103 LYS A CA 1
ATOM 832 C C . LYS A 1 103 ? 14.942 -6.441 -7.819 1.00 85.38 103 LYS A C 1
ATOM 834 O O . LYS A 1 103 ? 14.680 -6.618 -9.007 1.00 85.38 103 LYS A O 1
ATOM 839 N N . LEU A 1 104 ? 14.002 -6.242 -6.902 1.00 86.94 104 LEU A N 1
ATOM 840 C CA . LEU A 1 104 ? 12.581 -6.144 -7.209 1.00 86.94 104 LEU A CA 1
ATOM 841 C C . LEU A 1 104 ? 12.176 -4.680 -7.328 1.00 86.94 104 LEU A C 1
ATOM 843 O O . LEU A 1 104 ? 12.486 -3.872 -6.453 1.00 86.94 104 LEU A O 1
ATOM 847 N N . TYR A 1 105 ? 11.444 -4.353 -8.384 1.00 85.50 105 TYR A N 1
ATOM 848 C CA . TYR A 1 105 ? 10.948 -3.010 -8.654 1.00 85.50 105 TYR A CA 1
ATOM 849 C C . TYR A 1 105 ? 9.439 -3.015 -8.826 1.00 85.50 105 TYR A C 1
ATOM 851 O O . TYR A 1 105 ? 8.867 -3.906 -9.450 1.00 85.50 105 TYR A O 1
ATOM 859 N N . VAL A 1 106 ? 8.801 -2.003 -8.255 1.00 86.81 106 VAL A N 1
ATOM 860 C CA . VAL A 1 106 ? 7.374 -1.748 -8.395 1.00 86.81 106 VAL A CA 1
ATOM 861 C C . VAL A 1 106 ? 7.173 -0.865 -9.615 1.00 86.81 106 VAL A C 1
ATOM 863 O O . VAL A 1 106 ? 7.731 0.227 -9.698 1.00 86.81 106 VAL A O 1
ATOM 866 N N . SER A 1 107 ? 6.373 -1.337 -10.561 1.00 85.75 107 SER A N 1
ATOM 867 C CA . SER A 1 107 ? 6.116 -0.638 -11.817 1.00 85.75 107 SER A CA 1
ATOM 868 C C . SER A 1 107 ? 4.672 -0.823 -12.254 1.00 85.75 107 SER A C 1
ATOM 870 O O . SER A 1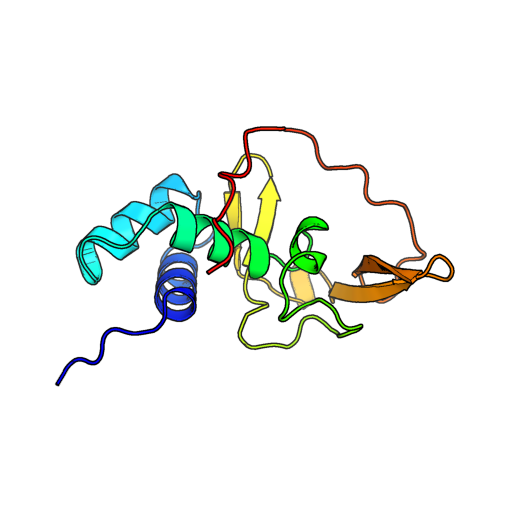 107 ? 3.996 -1.766 -11.840 1.00 85.75 107 SER A O 1
ATOM 872 N N . LYS A 1 108 ? 4.183 0.107 -13.067 1.00 87.94 108 LYS A N 1
ATOM 873 C CA . LYS A 1 108 ? 2.863 0.006 -13.675 1.00 87.94 108 LYS A CA 1
ATOM 874 C C . LYS A 1 108 ? 2.960 -0.845 -14.940 1.00 87.94 108 LYS A C 1
ATOM 876 O O . LYS A 1 108 ? 3.832 -0.613 -15.775 1.00 87.94 108 LYS A O 1
ATOM 881 N N . VAL A 1 109 ? 2.062 -1.815 -15.088 1.00 85.00 109 VAL A N 1
ATOM 882 C CA . VAL A 1 109 ? 1.986 -2.688 -16.265 1.00 85.00 109 VAL A CA 1
ATOM 883 C C . VAL A 1 109 ? 1.809 -1.822 -17.512 1.00 85.00 109 VAL A C 1
ATOM 885 O O . VAL A 1 109 ? 0.868 -1.033 -17.599 1.00 85.00 109 VAL A O 1
ATOM 888 N N . GLY A 1 110 ? 2.706 -1.983 -18.484 1.00 74.44 110 GLY A N 1
ATOM 889 C CA . GLY A 1 110 ? 2.656 -1.271 -19.763 1.00 74.44 110 GLY A CA 1
ATOM 890 C C . GLY A 1 110 ? 3.370 0.085 -19.797 1.00 74.44 110 GLY A C 1
ATOM 891 O O . GLY A 1 110 ? 3.492 0.649 -20.882 1.00 74.44 110 GLY A O 1
ATOM 892 N N . GLU A 1 111 ? 3.895 0.592 -18.677 1.00 64.56 111 GLU A N 1
ATOM 893 C CA . GLU A 1 111 ? 4.847 1.709 -18.699 1.00 64.56 111 GLU A CA 1
ATOM 894 C C . GLU A 1 111 ? 6.284 1.166 -18.707 1.00 64.56 111 GLU A C 1
ATOM 896 O O . GLU A 1 111 ? 6.659 0.330 -17.884 1.00 64.56 111 GLU A O 1
ATOM 901 N N . ALA A 1 112 ? 7.098 1.626 -19.665 1.00 54.50 112 ALA A N 1
ATOM 902 C CA . ALA A 1 112 ? 8.527 1.328 -19.689 1.00 54.50 112 ALA A CA 1
ATOM 903 C C . ALA A 1 112 ? 9.164 1.836 -18.390 1.00 54.50 112 ALA A C 1
ATOM 905 O O . ALA A 1 112 ? 8.858 2.951 -17.969 1.00 54.50 112 ALA A O 1
ATOM 906 N N . GLN A 1 113 ? 10.031 1.020 -17.777 1.00 50.50 113 GLN A N 1
ATOM 907 C CA . GLN A 1 113 ? 10.737 1.300 -16.523 1.00 50.50 113 GLN A CA 1
ATOM 908 C C . GLN A 1 113 ? 11.335 2.711 -16.523 1.00 50.50 113 GLN A C 1
ATOM 910 O O . GLN A 1 113 ? 12.458 2.937 -16.967 1.00 50.50 113 GLN A O 1
ATOM 915 N N . GLN A 1 114 ? 10.586 3.674 -16.000 1.00 44.19 114 GLN A N 1
ATOM 916 C CA . GLN A 1 114 ? 11.163 4.896 -15.488 1.00 44.19 114 GLN A CA 1
ATOM 917 C C . GLN A 1 114 ? 11.428 4.627 -14.014 1.00 44.19 114 GLN A C 1
ATOM 919 O O . GLN A 1 114 ? 10.532 4.116 -13.333 1.00 44.19 114 GLN A O 1
ATOM 924 N N . PRO A 1 115 ? 12.639 4.905 -13.503 1.00 45.56 115 PRO A N 1
ATOM 925 C CA . PRO A 1 115 ? 12.857 4.883 -12.071 1.00 45.56 115 PRO A CA 1
ATOM 926 C C . PRO A 1 115 ? 11.837 5.850 -11.482 1.00 45.56 115 PRO A C 1
ATOM 928 O O . PRO A 1 115 ? 11.946 7.056 -11.695 1.00 45.56 115 PRO A O 1
ATOM 931 N N . VAL A 1 116 ? 10.803 5.318 -10.820 1.00 52.28 116 VAL A N 1
ATOM 932 C CA . VAL A 1 116 ? 9.841 6.150 -10.107 1.00 52.28 116 VAL A CA 1
ATOM 933 C C . VAL A 1 116 ? 10.683 7.018 -9.178 1.00 52.28 116 VAL A C 1
ATOM 935 O O . VAL A 1 116 ? 11.397 6.462 -8.333 1.00 52.28 116 VAL A O 1
ATOM 938 N N . PRO A 1 117 ? 10.721 8.352 -9.369 1.00 41.38 117 PRO A N 1
ATOM 939 C CA . PRO A 1 117 ? 11.476 9.190 -8.463 1.00 41.38 117 PRO A CA 1
ATOM 940 C C . PRO A 1 117 ? 10.928 8.887 -7.070 1.00 41.38 117 PRO A C 1
ATOM 942 O O . PRO A 1 117 ? 9.701 8.765 -6.934 1.00 41.38 117 PRO A O 1
ATOM 945 N N . PRO A 1 118 ? 11.795 8.685 -6.059 1.00 43.53 118 PRO A N 1
ATOM 946 C CA . PRO A 1 118 ? 11.337 8.483 -4.697 1.00 43.53 118 PRO A CA 1
ATOM 947 C C . PRO A 1 118 ? 10.455 9.684 -4.388 1.00 43.53 118 PRO A C 1
ATOM 949 O O . PRO A 1 118 ? 10.950 10.803 -4.285 1.00 43.53 118 PRO A O 1
ATOM 952 N N . SER A 1 119 ? 9.135 9.477 -4.396 1.00 45.81 119 SER A N 1
ATOM 953 C CA . SER A 1 119 ? 8.186 10.553 -4.160 1.00 45.81 119 SER A CA 1
ATOM 954 C C . SER A 1 119 ? 8.533 11.067 -2.775 1.00 45.81 119 SER A C 1
ATOM 956 O O . SER A 1 119 ? 8.463 10.299 -1.814 1.00 45.81 119 SER A O 1
ATOM 958 N N . GLY A 1 120 ? 9.070 12.287 -2.752 1.00 48.19 120 GLY A N 1
ATOM 959 C CA . GLY A 1 120 ? 9.787 12.844 -1.620 1.00 48.19 120 GLY A CA 1
ATOM 960 C C . GLY A 1 120 ? 8.974 12.810 -0.333 1.00 48.19 120 GLY A C 1
ATOM 961 O O . GLY A 1 120 ? 7.746 12.763 -0.367 1.00 48.19 120 GLY A O 1
ATOM 962 N N . GLU A 1 121 ? 9.733 12.884 0.761 1.00 40.06 121 GLU A N 1
ATOM 963 C CA . GLU A 1 121 ? 9.345 12.883 2.180 1.00 40.06 121 GLU A CA 1
ATOM 964 C C . GLU A 1 121 ? 9.557 11.530 2.886 1.00 40.06 121 GLU A C 1
ATOM 966 O O . GLU A 1 121 ? 8.671 10.700 3.088 1.00 40.06 121 GLU A O 1
ATOM 971 N N . ASP A 1 122 ? 10.841 11.338 3.212 1.00 56.03 12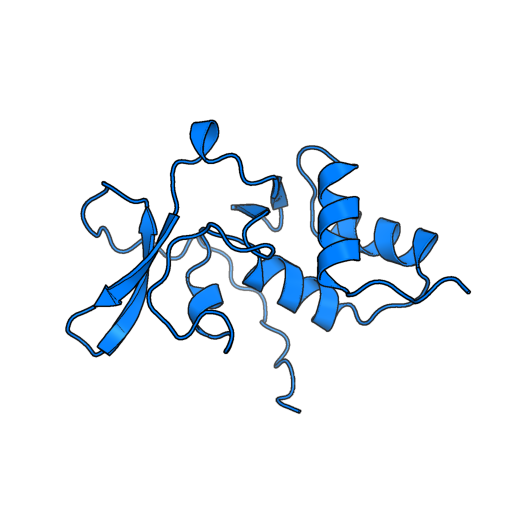2 ASP A N 1
ATOM 972 C CA . ASP A 1 122 ? 11.353 11.005 4.545 1.00 56.03 122 ASP A CA 1
ATOM 973 C C . ASP A 1 122 ? 10.374 11.317 5.693 1.00 56.03 122 ASP A C 1
ATOM 975 O O . ASP A 1 122 ? 9.972 12.461 5.866 1.00 56.03 122 ASP A O 1
ATOM 979 N N . VAL A 1 123 ? 10.024 10.290 6.472 1.00 38.31 123 VAL A N 1
ATOM 980 C CA . VAL A 1 123 ? 10.040 10.308 7.944 1.00 38.31 123 VAL A CA 1
ATOM 981 C C . VAL A 1 123 ? 9.996 8.858 8.428 1.00 38.31 123 VAL A C 1
ATOM 983 O O . VAL A 1 123 ? 8.981 8.178 8.295 1.00 38.31 123 VAL A O 1
ATOM 986 N N . GLY A 1 124 ? 11.133 8.388 8.945 1.00 38.59 124 GLY A N 1
ATOM 987 C CA . GLY A 1 124 ? 11.281 7.245 9.851 1.00 38.59 124 GLY A CA 1
ATOM 988 C C . GLY A 1 124 ? 10.351 6.056 9.614 1.00 38.59 124 GLY A C 1
ATOM 989 O O . GLY A 1 124 ? 9.272 5.979 10.199 1.00 38.59 124 GLY A O 1
ATOM 990 N N . ALA A 1 125 ? 10.824 5.060 8.862 1.00 42.50 125 ALA A N 1
ATOM 991 C CA . ALA A 1 125 ? 10.362 3.703 9.114 1.00 42.50 125 ALA A CA 1
ATOM 992 C C . ALA A 1 125 ? 10.637 3.414 10.603 1.00 42.50 125 ALA A C 1
ATOM 994 O O . ALA A 1 125 ? 11.803 3.473 11.001 1.00 42.50 125 ALA A O 1
ATOM 995 N N . PRO A 1 126 ? 9.626 3.148 11.452 1.00 39.47 126 PRO A N 1
ATOM 996 C CA . PRO A 1 126 ? 9.926 2.479 12.699 1.00 39.47 126 PRO A CA 1
ATOM 997 C C . PRO A 1 126 ? 10.528 1.143 12.284 1.00 39.47 126 PRO A C 1
ATOM 999 O O . PRO A 1 126 ? 9.901 0.402 11.523 1.00 39.47 126 PRO A O 1
ATOM 1002 N N . ASP A 1 127 ? 11.764 0.903 12.710 1.00 38.84 127 ASP A N 1
ATOM 1003 C CA . ASP A 1 127 ? 12.416 -0.398 12.661 1.00 38.84 127 ASP A CA 1
ATOM 1004 C C . ASP A 1 127 ? 11.392 -1.412 13.190 1.00 38.84 127 ASP A C 1
ATOM 1006 O O . ASP A 1 127 ? 11.071 -1.429 14.377 1.00 38.84 127 ASP A O 1
ATOM 1010 N N . CYS A 1 128 ? 10.707 -2.094 12.266 1.00 37.72 128 CYS A N 1
ATOM 1011 C CA . CYS A 1 128 ? 9.645 -3.051 12.554 1.00 37.72 128 CYS A CA 1
ATOM 1012 C C . CYS A 1 128 ? 10.480 -4.276 12.987 1.00 37.72 128 CYS A C 1
ATOM 1014 O O . CYS A 1 128 ? 11.125 -4.867 12.116 1.00 37.72 128 CYS A O 1
ATOM 1016 N N . PRO A 1 129 ? 10.600 -4.593 14.298 1.00 35.72 129 PRO A N 1
ATOM 1017 C CA . PRO A 1 129 ? 11.523 -5.625 14.746 1.00 35.72 129 PRO A CA 1
ATOM 1018 C C . PRO A 1 129 ? 11.108 -6.941 14.099 1.00 35.72 129 PRO A C 1
ATOM 1020 O O . PRO A 1 129 ? 9.948 -7.351 14.195 1.00 35.72 129 PRO A O 1
ATOM 1023 N N . GLN A 1 130 ? 12.052 -7.559 13.393 1.00 41.25 130 GLN A N 1
ATOM 1024 C CA . GLN A 1 130 ? 11.878 -8.889 12.829 1.00 41.25 130 GLN A CA 1
ATOM 1025 C C . GLN A 1 130 ? 11.643 -9.847 14.002 1.00 41.25 130 GLN A C 1
ATOM 1027 O O . GLN A 1 130 ? 12.510 -9.991 14.864 1.00 41.25 130 GLN A O 1
ATOM 1032 N N . GLN A 1 131 ? 10.429 -10.399 14.078 1.00 40.38 131 GLN A N 1
ATOM 1033 C CA . GLN A 1 131 ? 10.113 -11.511 14.975 1.00 40.38 131 GLN A CA 1
ATOM 1034 C C . GLN A 1 131 ? 10.764 -12.791 14.463 1.00 40.38 131 GLN A C 1
ATOM 1036 O O . GLN A 1 131 ? 10.771 -12.978 13.224 1.00 40.38 131 GLN A O 1
#

Foldseek 3Di:
DPDQDDLLVLQLVQQVVDAKDALVSSQVSSCVPRNDDDSLSNVLLQQLQALQHFCVCVDPVNVDKDKLPDPSPFWHDPDPRIIHGDDCVVPNTWIWDQDPVRDIGIDHPPDDDDPPPNRDDDDDNPPPDDD